Protein AF-A0AAW2CHL8-F1 (afdb_monomer_lite)

Structure (mmCIF, N/CA/C/O backbone):
data_AF-A0AAW2CHL8-F1
#
_entry.id   AF-A0AAW2CHL8-F1
#
loop_
_atom_site.group_PDB
_atom_site.id
_atom_site.type_symbol
_atom_site.label_atom_id
_atom_site.label_alt_id
_atom_site.label_comp_id
_atom_site.label_asym_id
_atom_site.label_entity_id
_atom_site.label_seq_id
_atom_site.pdbx_PDB_ins_code
_atom_site.Cartn_x
_atom_site.Cartn_y
_atom_site.Cartn_z
_atom_site.occupancy
_atom_site.B_iso_or_equiv
_atom_site.auth_seq_id
_atom_site.auth_comp_id
_atom_site.auth_asym_id
_atom_site.auth_atom_id
_atom_site.pdbx_PDB_model_num
ATOM 1 N N . MET A 1 1 ? -7.351 -4.457 1.267 1.00 65.56 1 MET A N 1
ATOM 2 C CA . MET A 1 1 ? -6.924 -5.567 2.148 1.00 65.56 1 MET A CA 1
ATOM 3 C C . MET A 1 1 ? -5.451 -5.811 1.868 1.00 65.56 1 MET A C 1
ATOM 5 O O . MET A 1 1 ? -5.095 -5.731 0.705 1.00 65.56 1 MET A O 1
ATOM 9 N N . VAL A 1 2 ? -4.603 -6.001 2.886 1.00 84.56 2 VAL A N 1
ATOM 10 C CA . VAL A 1 2 ? -3.141 -6.165 2.686 1.00 84.56 2 VAL A CA 1
ATOM 11 C C . VAL A 1 2 ? -2.795 -7.527 2.097 1.00 84.56 2 VAL A C 1
ATOM 13 O O . VAL A 1 2 ? -1.869 -7.622 1.305 1.00 84.56 2 VAL A O 1
ATOM 16 N N . GLY A 1 3 ? -3.553 -8.550 2.473 1.00 90.25 3 GLY A N 1
ATOM 17 C CA . GLY A 1 3 ? -3.333 -9.928 2.079 1.00 90.25 3 GLY A CA 1
ATOM 18 C C . GLY A 1 3 ? -4.193 -10.865 2.920 1.00 90.25 3 GLY A C 1
ATOM 19 O O . GLY A 1 3 ? -4.908 -10.404 3.820 1.00 90.25 3 GLY A O 1
ATOM 20 N N . ASP A 1 4 ? -4.090 -12.159 2.648 1.00 93.62 4 ASP A N 1
ATOM 21 C CA . ASP A 1 4 ? -4.787 -13.203 3.393 1.00 93.62 4 ASP A CA 1
ATOM 22 C C . ASP A 1 4 ? -3.965 -13.627 4.611 1.00 93.62 4 ASP A C 1
ATOM 24 O O . ASP A 1 4 ? -2.764 -13.869 4.528 1.00 93.62 4 ASP A O 1
ATOM 28 N N . VAL A 1 5 ? -4.592 -13.699 5.784 1.00 94.00 5 VAL A N 1
ATOM 29 C CA . VAL A 1 5 ? -3.884 -14.063 7.018 1.00 94.00 5 VAL A CA 1
ATOM 30 C C . VAL A 1 5 ? -3.623 -15.566 7.041 1.00 94.00 5 VAL A C 1
ATOM 32 O O . VAL A 1 5 ? -4.555 -16.365 7.028 1.00 94.00 5 VAL A O 1
ATOM 35 N N . LEU A 1 6 ? -2.349 -15.939 7.142 1.00 93.69 6 LEU A N 1
ATOM 36 C CA . LEU A 1 6 ? -1.903 -17.327 7.248 1.00 93.69 6 LEU A CA 1
ATOM 37 C C . LEU A 1 6 ? -1.664 -17.749 8.700 1.00 93.69 6 LEU A C 1
ATOM 39 O O . LEU A 1 6 ? -1.969 -18.875 9.077 1.00 93.69 6 LEU A O 1
ATOM 43 N N . GLU A 1 7 ? -1.088 -16.860 9.513 1.00 91.81 7 GLU A N 1
ATOM 44 C CA . GLU A 1 7 ? -0.695 -17.171 10.890 1.00 91.81 7 GLU A CA 1
ATOM 45 C C . GLU A 1 7 ? -0.776 -15.927 11.777 1.00 91.81 7 GLU A C 1
ATOM 47 O O . GLU A 1 7 ? -0.402 -14.825 11.365 1.00 91.81 7 GLU A O 1
ATOM 52 N N . LEU A 1 8 ? -1.238 -16.116 13.012 1.00 88.44 8 LEU A N 1
ATOM 53 C CA . LEU A 1 8 ? -1.312 -15.082 14.037 1.00 88.44 8 LEU A CA 1
ATOM 54 C C . LEU A 1 8 ? -0.503 -15.521 15.255 1.00 88.44 8 LEU A C 1
ATOM 56 O O . LEU A 1 8 ? -0.906 -16.427 15.981 1.00 88.44 8 LEU A O 1
ATOM 60 N N . ASP A 1 9 ? 0.614 -14.841 15.507 1.00 84.62 9 ASP A N 1
ATOM 61 C CA . ASP A 1 9 ? 1.366 -14.990 16.750 1.00 84.62 9 ASP A CA 1
ATOM 62 C C . ASP A 1 9 ? 0.846 -13.964 17.763 1.00 84.62 9 ASP A C 1
ATOM 64 O O . ASP A 1 9 ? 1.346 -12.839 17.884 1.00 84.62 9 ASP A O 1
ATOM 68 N N . LEU A 1 10 ? -0.198 -14.379 18.480 1.00 74.31 10 LEU A N 1
ATOM 69 C CA . LEU A 1 10 ? -0.751 -13.689 19.641 1.00 74.31 10 LEU A CA 1
ATOM 70 C C . LEU A 1 10 ? -0.113 -14.247 20.921 1.00 74.31 10 LEU A C 1
ATOM 72 O O . LEU A 1 10 ? -0.811 -14.724 21.811 1.00 74.31 10 LEU A O 1
ATOM 76 N N . SER A 1 11 ? 1.219 -14.248 21.022 1.00 63.81 11 SER A N 1
ATOM 77 C CA . SER A 1 11 ? 1.915 -14.635 22.258 1.00 63.81 11 SER A CA 1
ATOM 78 C C . SER A 1 11 ? 1.595 -13.656 23.403 1.00 63.81 11 SER A C 1
ATOM 80 O O . SER A 1 11 ? 2.338 -12.708 23.663 1.00 63.81 11 SER A O 1
ATOM 82 N N . GLY A 1 12 ? 0.470 -13.901 24.074 1.00 57.16 12 GLY A N 1
ATOM 83 C CA . GLY A 1 12 ? -0.039 -13.185 25.241 1.00 57.16 12 GLY A CA 1
ATOM 84 C C . GLY A 1 12 ? -0.883 -14.069 26.166 1.00 57.16 12 GLY A C 1
ATOM 85 O O . GLY A 1 12 ? -1.570 -13.543 27.037 1.00 57.16 12 GLY A O 1
ATOM 86 N N . GLU A 1 13 ? -0.838 -15.395 26.015 1.00 54.03 13 GLU A N 1
ATOM 87 C CA . GLU A 1 13 ? -1.505 -16.322 26.932 1.00 54.03 13 GLU A CA 1
ATOM 88 C C . GLU A 1 13 ? -0.504 -16.902 27.941 1.00 54.03 13 GLU A C 1
ATOM 90 O O . GLU A 1 13 ? 0.279 -17.797 27.636 1.00 54.03 13 GLU A O 1
ATOM 95 N N . GLY A 1 14 ? -0.546 -16.371 29.168 1.00 51.22 14 GLY A N 1
ATOM 96 C CA . GLY A 1 14 ? 0.052 -16.990 30.354 1.00 51.22 14 GLY A CA 1
ATOM 97 C C . GLY A 1 14 ? 1.433 -16.468 30.770 1.00 51.22 14 GLY A C 1
ATOM 98 O O . GLY A 1 14 ? 2.454 -16.817 30.193 1.00 51.22 14 GLY A O 1
ATOM 99 N N . GLY A 1 15 ? 1.466 -15.704 31.869 1.00 51.00 15 GLY A N 1
ATOM 100 C CA . GLY A 1 15 ? 2.657 -15.533 32.713 1.00 51.00 15 GLY A CA 1
ATOM 101 C C . GLY A 1 15 ? 3.739 -14.568 32.206 1.00 51.00 15 GLY A C 1
ATOM 102 O O . GLY A 1 15 ? 4.717 -14.961 31.584 1.00 51.00 15 GLY A O 1
ATOM 103 N N . SER A 1 16 ? 3.624 -13.299 32.603 1.00 55.62 16 SER A N 1
ATOM 104 C CA . SER A 1 16 ? 4.728 -12.339 32.805 1.00 55.62 16 SER A CA 1
ATOM 105 C C . SER A 1 16 ? 5.647 -11.934 31.632 1.00 55.62 16 SER A C 1
ATOM 107 O O . SER A 1 16 ? 6.559 -11.142 31.865 1.00 55.62 16 SER A O 1
ATOM 109 N N . ASN A 1 17 ? 5.412 -12.360 30.386 1.00 54.59 17 ASN A N 1
ATOM 110 C CA . ASN A 1 17 ? 6.157 -11.874 2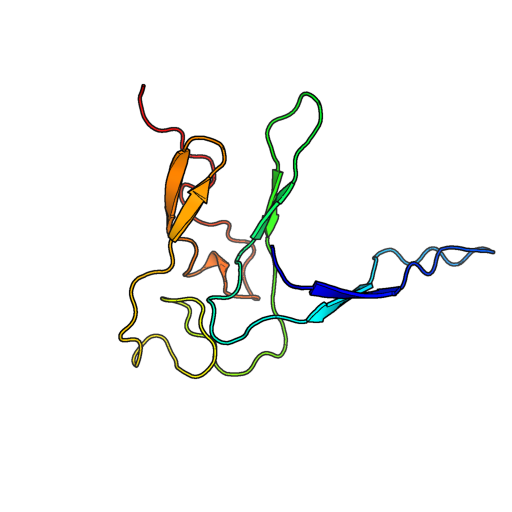9.211 1.00 54.59 17 ASN A CA 1
ATOM 111 C C . ASN A 1 17 ? 5.228 -11.241 28.163 1.00 54.59 17 ASN A C 1
ATOM 113 O O . ASN A 1 17 ? 4.919 -11.837 27.135 1.00 54.59 17 ASN A O 1
ATOM 117 N N . TRP A 1 18 ? 4.793 -10.003 28.414 1.00 60.09 18 TRP A N 1
ATOM 118 C CA . TRP A 1 18 ? 4.079 -9.191 27.424 1.00 60.09 18 TRP A CA 1
ATOM 119 C C . TRP A 1 18 ? 5.017 -8.850 26.256 1.00 60.09 18 TRP A C 1
ATOM 121 O O . TRP A 1 18 ? 5.892 -7.987 26.384 1.00 60.09 18 TRP A O 1
ATOM 131 N N . ARG A 1 19 ? 4.859 -9.497 25.096 1.00 59.22 19 ARG A N 1
ATOM 132 C CA . ARG A 1 19 ? 5.473 -8.983 23.862 1.00 59.22 19 ARG A CA 1
ATOM 133 C C . ARG A 1 19 ? 4.780 -7.669 23.498 1.00 59.22 19 ARG A C 1
ATOM 135 O O . ARG A 1 19 ? 3.560 -7.591 23.446 1.00 59.22 19 ARG A O 1
ATOM 142 N N . LYS A 1 20 ? 5.563 -6.615 23.246 1.00 73.31 20 LYS A N 1
ATOM 143 C CA . LYS A 1 20 ? 5.058 -5.259 22.943 1.00 73.31 20 LYS A CA 1
ATOM 144 C C . LYS A 1 20 ? 4.430 -5.120 21.545 1.00 73.31 20 LYS A C 1
ATOM 146 O O . LYS A 1 20 ? 4.040 -4.019 21.177 1.00 73.31 20 LYS A O 1
ATOM 151 N N . PHE A 1 21 ? 4.374 -6.193 20.758 1.00 77.00 21 PHE A N 1
ATOM 152 C CA . PHE A 1 21 ? 3.892 -6.184 19.380 1.00 77.00 21 PHE A CA 1
ATOM 153 C C . PHE A 1 21 ? 3.338 -7.558 18.981 1.00 77.00 21 PHE A C 1
ATOM 155 O O . PHE A 1 21 ? 3.802 -8.589 19.473 1.00 77.00 21 PHE A O 1
ATOM 162 N N . THR A 1 22 ? 2.387 -7.548 18.048 1.00 85.00 22 THR A N 1
ATOM 163 C CA . THR A 1 22 ? 1.810 -8.736 17.404 1.00 85.00 22 THR A CA 1
ATOM 164 C C . THR A 1 22 ? 2.532 -9.013 16.091 1.00 85.00 22 THR A C 1
ATOM 166 O O . THR A 1 22 ? 2.920 -8.077 15.391 1.00 85.00 22 THR A O 1
ATOM 169 N N . ARG A 1 23 ? 2.694 -10.291 15.732 1.00 87.12 23 ARG A N 1
ATOM 170 C CA . ARG A 1 23 ? 3.178 -10.687 14.405 1.00 87.12 23 ARG A CA 1
ATOM 171 C C . ARG A 1 23 ? 2.089 -11.438 13.662 1.00 87.12 23 ARG A C 1
ATOM 173 O O . ARG A 1 23 ? 1.442 -12.322 14.215 1.00 87.12 23 ARG A O 1
ATOM 180 N N . ILE A 1 24 ? 1.912 -11.065 12.405 1.00 91.00 24 ILE A N 1
ATOM 181 C CA . ILE A 1 24 ? 0.931 -11.658 11.508 1.00 91.00 24 ILE A CA 1
ATOM 182 C C . ILE A 1 24 ? 1.684 -12.084 10.258 1.00 91.00 24 ILE A C 1
ATOM 184 O O . ILE A 1 24 ? 2.419 -11.283 9.679 1.00 91.00 24 ILE A O 1
ATOM 188 N N . LYS A 1 25 ? 1.514 -13.339 9.856 1.00 92.81 25 LYS A N 1
ATOM 189 C CA . LYS A 1 25 ? 1.971 -13.826 8.560 1.00 92.81 25 LYS A CA 1
ATOM 190 C C . LYS A 1 25 ? 0.825 -13.662 7.574 1.00 92.81 25 LYS A C 1
ATOM 192 O O . LYS A 1 25 ? -0.263 -14.181 7.820 1.00 92.81 25 LYS A O 1
ATOM 197 N N . VAL A 1 26 ? 1.074 -12.944 6.488 1.00 93.38 26 VAL A N 1
ATOM 198 C CA . VAL A 1 26 ? 0.091 -12.679 5.434 1.00 93.38 26 VAL A CA 1
ATOM 199 C C . VAL A 1 26 ? 0.606 -13.184 4.093 1.00 93.38 26 VAL A C 1
ATOM 201 O O . VAL A 1 26 ? 1.806 -13.101 3.830 1.00 93.38 26 VAL A O 1
ATOM 204 N N . ASP A 1 27 ? -0.298 -13.710 3.277 1.00 94.50 27 ASP A N 1
ATOM 205 C CA . ASP A 1 27 ? -0.085 -13.970 1.860 1.00 94.50 27 ASP A CA 1
ATOM 206 C C . ASP A 1 27 ? -0.473 -12.725 1.064 1.00 94.50 27 ASP A C 1
ATOM 208 O O . ASP A 1 27 ? -1.560 -12.182 1.264 1.00 94.50 27 ASP A O 1
ATOM 212 N N . ILE A 1 28 ? 0.426 -12.231 0.217 1.00 92.00 28 ILE A N 1
ATOM 213 C CA . ILE A 1 28 ? 0.253 -10.968 -0.509 1.00 92.00 28 ILE A CA 1
ATOM 214 C C . ILE A 1 28 ? 0.457 -11.238 -1.994 1.00 92.00 28 ILE A C 1
ATOM 216 O O . ILE A 1 28 ? 1.476 -11.804 -2.389 1.00 92.00 28 ILE A O 1
ATOM 220 N N . ASP A 1 29 ? -0.481 -10.762 -2.809 1.00 91.81 29 ASP A N 1
ATOM 221 C CA . ASP A 1 29 ? -0.332 -10.740 -4.259 1.00 91.81 29 ASP A CA 1
ATOM 222 C C . ASP A 1 29 ? 0.698 -9.676 -4.671 1.00 91.81 29 ASP A C 1
ATOM 224 O O . ASP A 1 29 ? 0.480 -8.474 -4.513 1.00 91.81 29 ASP A O 1
ATOM 228 N N . ILE A 1 30 ? 1.840 -10.134 -5.184 1.00 90.31 30 ILE A N 1
ATOM 229 C CA . ILE A 1 30 ? 2.953 -9.277 -5.612 1.00 90.31 30 ILE A CA 1
ATOM 230 C C . ILE A 1 30 ? 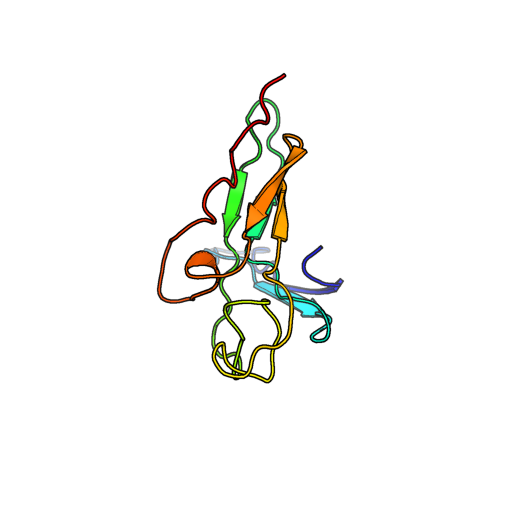2.743 -8.658 -6.999 1.00 90.31 30 ILE A C 1
ATOM 232 O O . ILE A 1 30 ? 3.513 -7.780 -7.389 1.00 90.31 30 ILE A O 1
ATOM 236 N N . GLU A 1 31 ? 1.730 -9.108 -7.744 1.00 91.31 31 GLU A N 1
ATOM 237 C CA . GLU A 1 31 ? 1.336 -8.509 -9.022 1.00 91.31 31 GLU A CA 1
ATOM 238 C C . GLU A 1 31 ? 0.517 -7.224 -8.814 1.00 91.31 31 GLU A C 1
ATOM 240 O O . GLU A 1 31 ? 0.271 -6.482 -9.766 1.00 91.31 31 GLU A O 1
ATOM 245 N N . GLN A 1 32 ? 0.126 -6.930 -7.568 1.00 92.19 32 GLN A N 1
ATOM 246 C CA . GLN A 1 32 ? -0.547 -5.697 -7.172 1.00 92.19 32 GLN A CA 1
ATOM 247 C C . GLN A 1 32 ? 0.402 -4.743 -6.431 1.00 92.19 32 GLN A C 1
ATOM 249 O O . GLN A 1 32 ? 1.302 -5.183 -5.709 1.00 92.19 32 GLN A O 1
ATOM 254 N N . PRO A 1 33 ? 0.205 -3.416 -6.559 1.00 93.12 33 PRO A N 1
ATOM 255 C CA . PRO A 1 33 ? 0.956 -2.441 -5.782 1.00 93.12 33 PRO A CA 1
ATOM 256 C C . PRO A 1 33 ? 0.839 -2.679 -4.275 1.00 93.12 33 PRO A C 1
ATOM 258 O O . PRO A 1 33 ? -0.263 -2.811 -3.732 1.00 93.12 33 PRO A O 1
ATOM 261 N N . LEU A 1 34 ? 1.970 -2.645 -3.573 1.00 92.44 34 LEU A N 1
ATOM 262 C CA . LEU A 1 34 ? 1.976 -2.737 -2.118 1.00 92.44 34 LEU A CA 1
ATOM 263 C C . LEU A 1 34 ? 1.237 -1.551 -1.491 1.00 92.44 34 LEU A C 1
ATOM 265 O O . LEU A 1 34 ? 1.428 -0.395 -1.874 1.00 92.44 34 LEU A O 1
ATOM 269 N N . LEU A 1 35 ? 0.397 -1.831 -0.492 1.00 92.12 35 LEU A N 1
ATOM 270 C CA . LEU A 1 35 ? -0.372 -0.801 0.198 1.00 92.12 35 LEU A CA 1
ATOM 271 C C . LEU A 1 35 ? 0.542 0.062 1.080 1.00 92.12 35 LEU A C 1
ATOM 273 O O . LEU A 1 35 ? 1.126 -0.455 2.025 1.00 92.12 35 LEU A O 1
ATOM 277 N N . PRO A 1 36 ? 0.601 1.390 0.889 1.00 92.25 36 PRO A N 1
ATOM 278 C CA . PRO A 1 36 ? 1.398 2.270 1.753 1.00 92.25 36 PRO A CA 1
ATOM 279 C C . PRO A 1 36 ? 0.819 2.420 3.166 1.00 92.25 36 PRO A C 1
ATOM 281 O O . PRO A 1 36 ? 1.472 2.940 4.070 1.00 92.25 36 PRO A O 1
ATOM 284 N N . GLY A 1 37 ? -0.434 2.019 3.359 1.00 93.12 37 GLY A N 1
ATOM 285 C CA . GLY A 1 37 ? -1.140 2.133 4.620 1.00 93.12 37 GLY A CA 1
ATOM 286 C C . GLY A 1 37 ? -2.610 1.774 4.489 1.00 93.12 37 GLY A C 1
ATOM 287 O O . GLY A 1 37 ? -3.107 1.475 3.400 1.00 9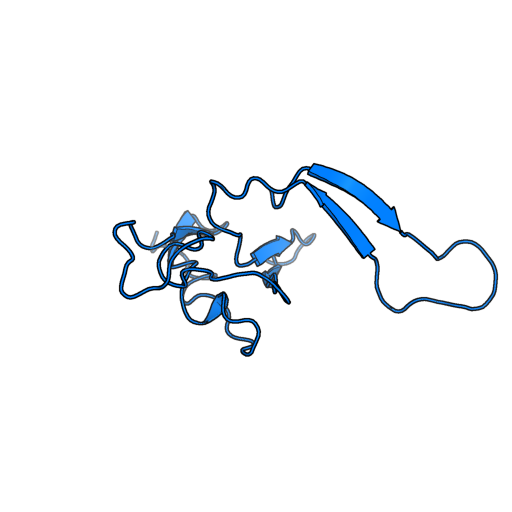3.12 37 GLY A O 1
ATOM 288 N N . ILE A 1 38 ? -3.296 1.789 5.624 1.00 93.19 38 ILE A N 1
ATOM 289 C CA . ILE A 1 38 ? -4.726 1.510 5.733 1.00 93.19 38 ILE A CA 1
ATOM 290 C C . ILE A 1 38 ? -5.396 2.537 6.639 1.00 93.19 38 ILE A C 1
ATOM 292 O O . ILE A 1 38 ? -4.782 3.057 7.567 1.00 93.19 38 ILE A O 1
ATOM 296 N N . PHE A 1 39 ? -6.681 2.786 6.407 1.00 94.62 39 PHE A N 1
ATOM 297 C CA . PHE A 1 39 ? -7.515 3.493 7.370 1.00 94.62 39 PHE A CA 1
ATOM 298 C C . PHE A 1 39 ? -8.035 2.508 8.413 1.00 94.62 39 PHE A C 1
ATOM 300 O O . PHE A 1 39 ? -8.665 1.509 8.072 1.00 94.62 39 PHE A O 1
ATOM 307 N N . LEU A 1 40 ? -7.747 2.790 9.680 1.00 94.00 40 LEU A N 1
ATOM 308 C CA . LEU A 1 40 ? -8.267 2.075 10.832 1.00 94.00 40 LEU A CA 1
ATOM 309 C C . LEU A 1 40 ? -9.528 2.795 11.330 1.00 94.00 40 LEU A C 1
ATOM 311 O O . LEU A 1 40 ? -9.405 3.911 11.855 1.00 94.00 40 LEU A O 1
ATOM 315 N N . PRO A 1 41 ? -10.716 2.174 11.216 1.00 93.44 41 PRO A N 1
ATOM 316 C CA . PRO A 1 41 ? -11.947 2.758 11.719 1.00 93.44 41 PRO A CA 1
ATOM 317 C C . PRO A 1 41 ? -11.904 2.927 13.231 1.00 93.44 41 PRO A C 1
ATOM 319 O O . PRO A 1 41 ? -11.512 2.011 13.962 1.00 93.44 41 PRO A O 1
ATOM 322 N N . ARG A 1 42 ? -12.332 4.093 13.718 1.00 94.25 42 ARG A N 1
ATOM 323 C CA . ARG A 1 42 ? -12.357 4.391 15.155 1.00 94.25 42 ARG A CA 1
ATOM 324 C C . ARG A 1 42 ? -13.751 4.834 15.591 1.00 94.25 42 ARG A C 1
ATOM 326 O O . ARG A 1 42 ? -14.261 5.830 15.089 1.00 94.25 42 ARG A O 1
ATOM 333 N N . PRO A 1 43 ? -14.384 4.151 16.561 1.00 94.50 43 PRO A N 1
ATOM 334 C CA . PRO A 1 43 ? -15.694 4.563 17.046 1.00 94.50 43 PRO A CA 1
ATOM 335 C C . PRO A 1 43 ? -15.678 6.014 17.543 1.00 94.50 43 PRO A C 1
ATOM 337 O O . PRO A 1 43 ? -14.911 6.352 18.443 1.00 94.50 43 PRO A O 1
ATOM 340 N N . LYS A 1 44 ? -16.564 6.851 16.988 1.00 93.69 44 LYS A N 1
ATOM 341 C CA . LYS A 1 44 ? -16.742 8.274 17.348 1.00 93.69 44 LYS A CA 1
ATOM 342 C C . LYS A 1 44 ? -15.533 9.184 17.069 1.00 93.69 44 LYS A C 1
ATOM 344 O O . LYS A 1 44 ? -15.522 10.314 17.550 1.00 93.69 44 LYS A O 1
ATOM 349 N N . LEU A 1 45 ? -14.536 8.719 16.322 1.00 93.12 45 LEU A N 1
ATOM 350 C CA . LEU A 1 45 ? -13.369 9.499 15.913 1.00 93.12 45 LEU A CA 1
ATOM 351 C C . LEU A 1 45 ? -13.184 9.363 14.401 1.00 93.12 45 LEU A C 1
ATOM 353 O O . LEU A 1 45 ? -13.681 8.414 13.804 1.00 93.12 45 LEU A O 1
ATOM 357 N N . ASP A 1 46 ? -12.437 10.283 13.795 1.00 90.06 46 ASP A N 1
ATOM 358 C CA . ASP A 1 46 ? -12.025 10.120 12.400 1.00 90.06 46 ASP A CA 1
ATOM 359 C C . ASP A 1 46 ? -11.153 8.865 12.246 1.00 90.06 46 ASP A C 1
ATOM 361 O O . ASP A 1 46 ? -10.368 8.525 13.145 1.00 90.06 46 ASP A O 1
ATOM 365 N N . ASP A 1 47 ? -11.262 8.194 11.101 1.00 94.19 47 ASP A N 1
ATOM 366 C CA . ASP A 1 47 ? -10.420 7.049 10.767 1.00 94.19 47 ASP A CA 1
ATOM 367 C C . ASP A 1 47 ? -8.939 7.439 10.822 1.00 94.19 47 ASP A C 1
ATOM 369 O O . ASP A 1 47 ? -8.531 8.513 10.376 1.00 94.19 47 ASP A O 1
ATOM 373 N N . LEU A 1 48 ? -8.121 6.561 11.398 1.00 94.75 48 LEU A N 1
ATOM 374 C CA . LEU A 1 48 ? -6.687 6.786 11.536 1.00 94.75 48 LEU A CA 1
ATOM 375 C C . LEU A 1 48 ? -5.949 6.144 10.366 1.00 94.75 48 LEU A C 1
ATOM 377 O O . LEU A 1 48 ? -6.046 4.935 10.181 1.00 94.75 48 LEU A O 1
ATOM 381 N N . TRP A 1 49 ? -5.152 6.911 9.628 1.00 95.06 49 TRP A N 1
ATOM 382 C CA . TRP A 1 49 ? -4.181 6.330 8.705 1.00 95.06 49 TRP A CA 1
ATOM 383 C C . TRP A 1 49 ? -3.070 5.617 9.480 1.00 95.06 49 TRP A C 1
ATOM 385 O O . TRP A 1 49 ? -2.365 6.228 10.285 1.00 95.06 49 TRP A O 1
ATOM 395 N N . VAL A 1 50 ? -2.906 4.327 9.213 1.00 93.25 50 VAL A N 1
ATOM 396 C CA . VAL A 1 50 ? -1.824 3.488 9.724 1.00 93.25 50 VAL A CA 1
ATOM 397 C C . VAL A 1 50 ? -0.899 3.172 8.558 1.00 93.25 50 VAL A C 1
ATOM 399 O O . VAL A 1 50 ? -1.276 2.433 7.648 1.00 93.25 50 VAL A O 1
ATOM 402 N N . SER A 1 51 ? 0.306 3.740 8.579 1.00 93.19 51 SER A N 1
ATOM 403 C CA . SER A 1 51 ? 1.329 3.469 7.567 1.00 93.19 51 SER A CA 1
ATOM 404 C C . SER A 1 51 ? 1.819 2.025 7.663 1.00 93.19 51 SER A C 1
ATOM 406 O O . SER A 1 51 ? 2.096 1.526 8.754 1.00 93.19 51 SER A O 1
ATOM 408 N N . LEU A 1 52 ? 1.966 1.374 6.512 1.00 91.69 52 LEU A N 1
ATOM 409 C CA . LEU A 1 52 ? 2.581 0.057 6.396 1.00 91.69 52 LEU A CA 1
ATOM 410 C C . LEU A 1 52 ? 3.998 0.235 5.861 1.00 91.69 52 LEU A C 1
ATOM 412 O O . LEU A 1 52 ? 4.208 0.877 4.834 1.00 91.69 52 LEU A O 1
ATOM 416 N N . LYS A 1 53 ? 4.975 -0.312 6.584 1.00 90.38 53 LYS A N 1
ATOM 417 C CA . LYS A 1 53 ? 6.384 -0.273 6.197 1.00 90.38 53 LYS A CA 1
ATOM 418 C C . LYS A 1 53 ? 6.844 -1.667 5.827 1.00 90.38 53 LYS A C 1
ATOM 420 O O . LYS A 1 53 ? 6.626 -2.619 6.575 1.00 90.38 53 LYS A O 1
ATOM 425 N N . TYR A 1 54 ? 7.481 -1.760 4.669 1.00 89.50 54 TYR A N 1
ATOM 426 C CA . TYR A 1 54 ? 8.007 -3.006 4.151 1.00 89.50 54 TYR A CA 1
ATOM 427 C C . TYR A 1 54 ? 9.526 -2.978 4.227 1.00 89.50 54 TYR A C 1
ATOM 429 O O . TYR A 1 54 ? 10.180 -2.130 3.626 1.00 89.50 54 TYR A O 1
ATOM 437 N N . GLU A 1 55 ? 10.086 -3.919 4.973 1.00 89.62 55 GLU A N 1
ATOM 438 C CA . GLU A 1 55 ? 11.526 -4.074 5.126 1.00 89.62 55 GLU A CA 1
ATOM 439 C C . GLU A 1 55 ? 12.000 -5.320 4.381 1.00 89.62 55 GLU A C 1
ATOM 441 O O . GLU A 1 55 ? 11.255 -6.289 4.231 1.00 89.62 55 GLU A O 1
ATOM 446 N N . LYS A 1 56 ? 13.273 -5.324 3.966 1.00 88.62 56 LYS A N 1
ATOM 447 C CA . LYS A 1 56 ? 13.934 -6.482 3.332 1.00 88.62 56 LYS A CA 1
ATOM 448 C C . LYS A 1 56 ? 13.233 -6.989 2.062 1.00 88.62 56 LYS A C 1
ATOM 450 O O . LYS A 1 56 ? 13.356 -8.163 1.720 1.00 88.62 56 LYS A O 1
ATOM 455 N N . LEU A 1 57 ? 12.522 -6.108 1.360 1.00 86.12 57 LEU A N 1
ATOM 456 C CA . LEU A 1 57 ? 12.024 -6.385 0.018 1.00 86.12 57 LEU A CA 1
ATOM 457 C C . LEU A 1 57 ? 13.158 -6.315 -1.010 1.00 86.12 57 LEU A C 1
ATOM 459 O O . LEU A 1 57 ? 14.187 -5.673 -0.793 1.00 86.12 57 LEU A O 1
ATOM 463 N N . SER A 1 58 ? 12.943 -6.964 -2.153 1.00 85.94 58 SER A N 1
ATOM 464 C CA . SER A 1 58 ? 13.710 -6.703 -3.373 1.00 85.94 58 SER A CA 1
ATOM 465 C C . SER A 1 58 ? 13.397 -5.299 -3.924 1.00 85.94 58 SER A C 1
ATOM 467 O O . SER A 1 58 ? 12.833 -4.453 -3.233 1.00 85.94 58 SER A O 1
ATOM 469 N N . ILE A 1 59 ? 13.772 -5.030 -5.175 1.00 90.81 59 ILE A N 1
ATOM 470 C CA . ILE A 1 59 ? 13.530 -3.737 -5.823 1.00 90.81 59 ILE A CA 1
ATOM 471 C C . ILE A 1 59 ? 12.018 -3.452 -5.849 1.00 90.81 59 ILE A C 1
ATOM 473 O O . ILE A 1 59 ? 11.266 -4.195 -6.476 1.00 90.81 59 ILE A O 1
ATOM 477 N N . ILE A 1 60 ? 11.594 -2.387 -5.166 1.00 91.94 60 ILE A N 1
ATOM 478 C CA . ILE A 1 60 ? 10.235 -1.838 -5.207 1.00 91.94 60 ILE A CA 1
ATOM 479 C C . ILE A 1 60 ? 10.249 -0.528 -5.996 1.00 91.94 60 ILE A C 1
ATOM 481 O O . ILE A 1 60 ? 11.119 0.324 -5.797 1.00 91.94 60 ILE A O 1
ATOM 485 N N . CYS A 1 61 ? 9.263 -0.347 -6.867 1.00 93.56 61 CYS A N 1
ATOM 486 C CA . CYS A 1 61 ? 9.065 0.899 -7.583 1.00 93.56 61 CYS A CA 1
ATOM 487 C C . CYS A 1 61 ? 8.287 1.887 -6.709 1.00 93.56 61 CYS A C 1
ATOM 489 O O . CYS A 1 61 ? 7.109 1.681 -6.419 1.00 93.56 61 CYS A O 1
ATOM 491 N N . TYR A 1 62 ? 8.904 3.006 -6.329 1.00 92.12 62 TYR A N 1
ATOM 492 C CA . TYR A 1 62 ? 8.226 4.034 -5.532 1.00 92.12 62 TYR A CA 1
ATOM 493 C C . TYR A 1 62 ? 7.281 4.929 -6.349 1.00 92.12 62 TYR A C 1
ATOM 495 O O . TYR A 1 62 ? 6.641 5.794 -5.766 1.00 92.12 62 TYR A O 1
ATOM 503 N N . THR A 1 63 ? 7.129 4.711 -7.659 1.00 93.31 63 THR A N 1
ATOM 504 C CA . THR A 1 63 ? 6.123 5.396 -8.493 1.00 93.31 63 THR A CA 1
ATOM 505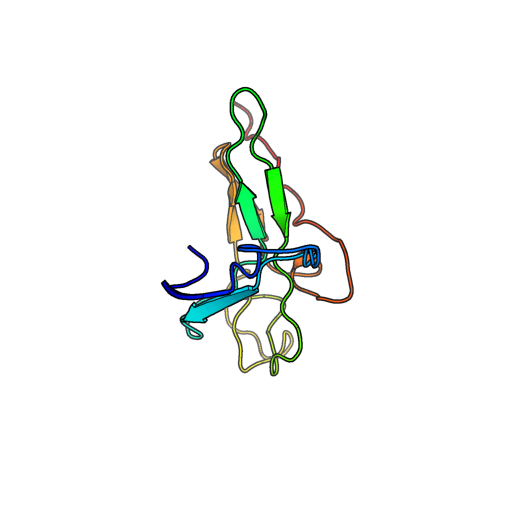 C C . THR A 1 63 ? 4.809 4.613 -8.558 1.00 93.31 63 THR A C 1
ATOM 507 O O . THR A 1 63 ? 3.738 5.182 -8.349 1.00 93.31 63 THR A O 1
ATOM 510 N N . CYS A 1 64 ? 4.876 3.302 -8.804 1.00 94.31 64 CYS A N 1
ATOM 511 C CA . CYS A 1 64 ? 3.688 2.459 -8.979 1.00 94.31 64 CYS A CA 1
ATOM 512 C C . CYS A 1 64 ? 3.455 1.439 -7.853 1.00 94.31 64 CYS A C 1
ATOM 514 O O . CYS A 1 64 ? 2.435 0.764 -7.859 1.00 94.31 64 CYS A O 1
ATOM 516 N N . GLY A 1 65 ? 4.368 1.307 -6.886 1.00 92.69 65 GLY A N 1
ATOM 517 C CA . GLY A 1 65 ? 4.235 0.409 -5.731 1.00 92.69 65 GLY A CA 1
ATOM 518 C C . GLY A 1 65 ? 4.482 -1.080 -6.010 1.00 92.69 65 GLY A C 1
ATOM 519 O O . GLY A 1 65 ? 4.374 -1.880 -5.082 1.00 92.69 65 GLY A O 1
ATOM 520 N N . LEU A 1 66 ? 4.811 -1.462 -7.248 1.00 94.44 66 LEU A N 1
ATOM 521 C CA . LEU A 1 66 ? 5.079 -2.850 -7.642 1.00 94.44 66 LEU A CA 1
ATOM 522 C C . LEU A 1 66 ? 6.514 -3.288 -7.333 1.00 94.44 66 LEU A C 1
ATOM 524 O O . LEU A 1 66 ? 7.449 -2.485 -7.344 1.00 94.44 66 LEU A O 1
ATOM 528 N N . ILE A 1 67 ? 6.690 -4.591 -7.119 1.00 93.06 67 ILE A N 1
ATOM 529 C CA . ILE A 1 67 ? 8.003 -5.228 -6.971 1.00 93.06 67 ILE A CA 1
ATOM 530 C C . ILE A 1 67 ? 8.554 -5.598 -8.359 1.00 93.06 67 ILE A C 1
ATOM 532 O O . ILE A 1 67 ? 7.811 -6.016 -9.242 1.00 93.06 67 ILE A O 1
ATOM 536 N N . GLY A 1 68 ? 9.870 -5.479 -8.546 1.00 93.12 68 GLY A N 1
ATOM 537 C CA . GLY A 1 68 ? 10.596 -6.036 -9.695 1.00 93.12 68 GLY A CA 1
ATOM 538 C C . GLY A 1 68 ? 11.247 -5.017 -10.631 1.00 93.12 68 GLY A C 1
ATOM 539 O O . GLY A 1 68 ? 11.987 -5.422 -11.521 1.00 93.12 68 GLY A O 1
ATOM 540 N N . HIS A 1 69 ? 11.023 -3.718 -10.429 1.00 94.56 69 HIS A N 1
ATOM 541 C CA . HIS A 1 69 ? 11.656 -2.648 -11.209 1.00 94.56 69 HIS A CA 1
ATOM 542 C C . HIS A 1 69 ? 11.821 -1.378 -10.370 1.00 94.56 69 HIS A C 1
ATOM 544 O O . HIS A 1 6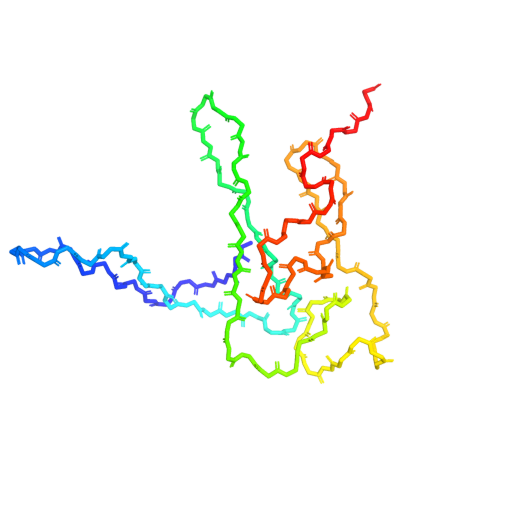9 ? 11.170 -1.228 -9.333 1.00 94.56 69 HIS A O 1
ATOM 550 N N . ASP A 1 70 ? 12.703 -0.476 -10.798 1.00 92.81 70 ASP A N 1
ATOM 551 C CA . ASP A 1 70 ? 12.908 0.813 -10.139 1.00 92.81 70 ASP A CA 1
ATOM 552 C C . ASP A 1 70 ? 12.034 1.926 -10.753 1.00 92.81 70 ASP A C 1
ATOM 554 O O . ASP A 1 70 ? 11.282 1.713 -11.700 1.00 92.81 70 ASP A O 1
ATOM 558 N N . GLU A 1 71 ? 12.094 3.135 -10.192 1.00 91.06 71 GLU A N 1
ATOM 559 C CA . GLU A 1 71 ? 11.308 4.276 -10.685 1.00 91.06 71 GLU A CA 1
ATOM 560 C C . GLU A 1 71 ? 11.717 4.744 -12.091 1.00 91.06 71 GLU A C 1
ATOM 562 O O . GLU A 1 71 ? 10.895 5.312 -12.804 1.00 91.06 71 GLU A O 1
ATOM 567 N N . LYS A 1 72 ? 12.974 4.531 -12.496 1.00 92.81 72 LYS A N 1
ATOM 568 C CA . LYS A 1 72 ? 13.501 4.980 -13.794 1.00 92.81 72 LYS A CA 1
ATOM 569 C C . LYS A 1 72 ? 13.019 4.087 -14.929 1.00 92.81 72 LYS A C 1
ATOM 571 O O . LYS A 1 72 ? 12.799 4.582 -16.029 1.00 92.81 72 LYS A O 1
ATOM 576 N N . ASP A 1 73 ? 12.830 2.806 -14.634 1.00 94.88 73 ASP A N 1
ATOM 577 C CA . ASP A 1 73 ? 12.307 1.804 -15.561 1.00 94.88 73 ASP A CA 1
ATOM 578 C C . ASP A 1 73 ? 10.773 1.650 -15.460 1.00 94.88 73 ASP A C 1
ATOM 580 O O . ASP A 1 73 ? 10.183 0.737 -16.045 1.00 94.88 73 ASP A O 1
ATOM 584 N N . CYS A 1 74 ? 10.101 2.527 -14.703 1.00 95.50 74 CYS A 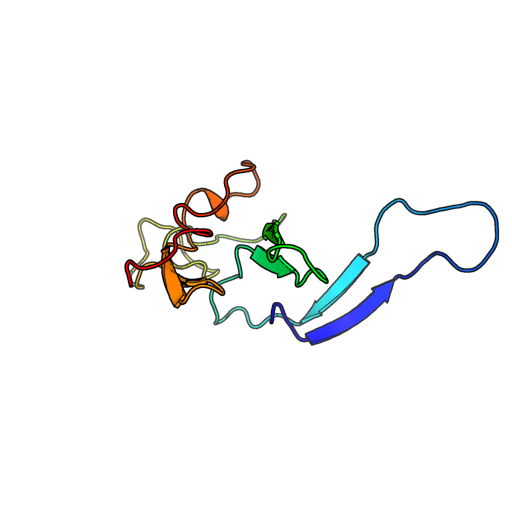N 1
ATOM 585 C CA . CYS A 1 74 ? 8.662 2.457 -14.478 1.00 95.50 74 CYS A CA 1
ATOM 586 C C . CYS A 1 74 ? 7.861 2.958 -15.684 1.00 95.50 74 CYS A C 1
ATOM 588 O O . CYS A 1 74 ? 7.905 4.134 -16.034 1.00 95.50 74 CYS A O 1
ATOM 590 N N . ASN A 1 75 ? 7.032 2.071 -16.241 1.00 95.00 75 ASN A N 1
ATOM 591 C CA . ASN A 1 75 ? 6.064 2.388 -17.301 1.00 95.00 75 ASN A CA 1
ATOM 592 C C . ASN A 1 75 ? 4.601 2.311 -16.829 1.00 95.00 75 ASN A C 1
ATOM 594 O O . ASN A 1 75 ? 3.682 2.357 -17.644 1.00 95.00 75 ASN A O 1
ATOM 598 N N . ASN A 1 76 ? 4.381 2.159 -15.522 1.00 93.75 76 ASN A N 1
ATOM 599 C CA . ASN A 1 76 ? 3.053 2.098 -14.919 1.00 93.75 76 ASN A CA 1
ATOM 600 C C . ASN A 1 76 ? 2.591 3.484 -14.459 1.00 93.75 76 ASN A C 1
ATOM 602 O O . ASN A 1 76 ? 3.399 4.386 -14.230 1.00 93.75 76 ASN A O 1
ATOM 606 N N . GLU A 1 77 ? 1.281 3.643 -14.283 1.00 93.00 77 GLU A N 1
ATOM 607 C CA . GLU A 1 77 ? 0.715 4.856 -13.700 1.00 93.00 77 GLU A CA 1
ATOM 608 C C . GLU A 1 77 ? 1.109 5.019 -12.222 1.00 93.00 77 GLU A C 1
ATOM 610 O O . GLU A 1 77 ? 1.422 4.051 -11.521 1.00 93.00 77 GLU A O 1
ATOM 615 N N . ILE A 1 78 ? 1.058 6.264 -11.736 1.00 92.62 78 ILE A N 1
ATOM 616 C CA . ILE A 1 78 ? 1.250 6.562 -10.314 1.00 92.62 78 ILE A CA 1
ATOM 617 C C . ILE A 1 78 ? 0.164 5.845 -9.519 1.00 92.62 78 ILE A C 1
ATOM 619 O O . ILE A 1 78 ? -1.029 6.009 -9.791 1.00 92.62 78 ILE A O 1
ATOM 623 N N . TYR A 1 79 ? 0.574 5.095 -8.500 1.00 93.19 79 TYR A N 1
ATOM 624 C CA . TYR A 1 79 ? -0.377 4.396 -7.652 1.00 93.19 79 TYR A CA 1
ATOM 625 C C . TYR A 1 79 ? -1.192 5.392 -6.825 1.00 93.19 79 TYR A C 1
ATOM 627 O O . TYR A 1 79 ? -0.638 6.193 -6.067 1.00 93.19 79 TYR A O 1
ATOM 635 N N . LYS A 1 80 ? -2.518 5.337 -6.967 1.00 94.25 80 LYS A N 1
ATOM 636 C CA . LYS A 1 80 ? -3.476 6.216 -6.292 1.00 94.25 80 LYS A CA 1
ATOM 637 C C . LYS A 1 80 ? -4.452 5.407 -5.454 1.00 94.25 80 LYS A C 1
ATOM 639 O O . LYS A 1 80 ? -4.843 4.305 -5.827 1.00 94.25 80 LYS A O 1
ATOM 644 N N . LEU A 1 81 ? -4.883 5.996 -4.346 1.00 93.94 81 LEU A N 1
ATOM 645 C CA . LEU A 1 81 ? -5.914 5.450 -3.471 1.00 93.94 81 LEU A CA 1
ATOM 646 C C . LEU A 1 81 ? -7.001 6.495 -3.235 1.00 93.94 81 LEU A C 1
ATOM 648 O O . LEU A 1 81 ? -6.758 7.697 -3.331 1.00 93.94 81 LEU A O 1
ATOM 652 N N . GLN A 1 82 ? -8.203 6.026 -2.913 1.00 94.38 82 GLN A N 1
ATOM 653 C CA . GLN A 1 82 ? -9.289 6.878 -2.448 1.00 94.38 82 GLN A CA 1
ATOM 654 C C . GLN A 1 82 ? -9.362 6.813 -0.921 1.00 94.38 82 GLN A C 1
ATOM 656 O O . GLN A 1 82 ? -9.321 5.729 -0.337 1.00 94.38 82 GLN A O 1
ATOM 661 N N . ASN A 1 83 ? -9.456 7.967 -0.267 1.00 94.25 83 ASN A N 1
ATOM 662 C CA . ASN A 1 83 ? -9.643 8.033 1.178 1.00 94.25 83 ASN A CA 1
ATOM 663 C C . ASN A 1 83 ? -11.133 7.897 1.571 1.00 94.25 83 ASN A C 1
ATOM 665 O O . ASN A 1 83 ? -12.011 8.006 0.712 1.00 94.25 83 ASN A O 1
ATOM 669 N N . PRO A 1 84 ? -11.454 7.717 2.868 1.00 93.38 84 PRO A N 1
ATOM 670 C CA . PRO A 1 84 ? -12.834 7.602 3.348 1.00 93.38 84 PRO A CA 1
ATOM 671 C C . PRO A 1 84 ? -13.727 8.816 3.057 1.00 93.38 84 PRO A C 1
ATOM 673 O O . PRO A 1 84 ? -14.948 8.715 3.135 1.00 93.38 84 PRO A O 1
ATOM 676 N N . PHE A 1 85 ? -13.141 9.969 2.723 1.00 92.31 85 PHE A N 1
ATOM 677 C CA . PHE A 1 85 ? -13.870 11.190 2.372 1.00 92.31 85 PHE A CA 1
ATOM 678 C C . PHE A 1 85 ? -14.159 11.304 0.869 1.00 92.31 85 PHE A C 1
ATOM 680 O O . PHE A 1 85 ? -14.778 12.273 0.439 1.00 92.31 85 PHE A O 1
ATOM 687 N N . GLY A 1 86 ? -13.709 10.335 0.069 1.00 93.06 86 GLY A N 1
ATOM 688 C CA . GLY A 1 86 ? -13.905 10.299 -1.374 1.00 93.06 86 GLY A CA 1
ATOM 689 C C . GLY A 1 86 ? -12.822 11.012 -2.189 1.00 93.06 86 GLY A C 1
ATOM 690 O O . GLY A 1 86 ? -12.901 10.979 -3.417 1.00 93.06 86 GLY A O 1
ATOM 691 N N . ALA A 1 87 ? -11.804 11.611 -1.560 1.00 95.12 87 ALA A N 1
ATOM 692 C CA . ALA A 1 87 ? -10.689 12.223 -2.280 1.00 95.12 87 ALA A CA 1
ATOM 693 C C . ALA A 1 87 ? -9.700 11.159 -2.772 1.00 95.12 87 ALA A C 1
ATOM 695 O O . ALA A 1 87 ? -9.378 10.212 -2.052 1.00 95.12 87 ALA A O 1
ATOM 696 N N . ILE A 1 88 ? -9.191 11.346 -3.990 1.00 95.00 88 ILE A N 1
ATOM 697 C CA . ILE A 1 88 ? -8.118 10.529 -4.562 1.00 95.00 88 ILE A CA 1
ATOM 698 C C . ILE A 1 88 ? -6.779 11.186 -4.227 1.00 95.00 88 ILE A C 1
ATOM 700 O O . ILE A 1 88 ? -6.622 12.394 -4.408 1.00 95.00 88 ILE A O 1
ATOM 704 N N . PHE A 1 89 ? -5.815 10.395 -3.767 1.00 94.19 89 PHE A N 1
ATOM 705 C CA . PHE A 1 89 ? -4.464 10.846 -3.448 1.00 94.19 89 PHE A CA 1
ATOM 706 C C . PHE A 1 89 ? -3.411 9.906 -4.039 1.00 94.19 89 PHE A C 1
ATOM 708 O O . PHE A 1 89 ? -3.666 8.719 -4.256 1.00 94.19 89 PHE A O 1
ATOM 715 N N . GLU A 1 90 ? -2.222 10.443 -4.305 1.00 94.06 90 GLU A N 1
ATOM 716 C CA . GLU A 1 90 ? -1.062 9.656 -4.727 1.00 94.06 90 GLU A CA 1
ATOM 717 C C . GLU A 1 90 ? -0.543 8.861 -3.531 1.00 94.06 90 GLU A C 1
ATOM 719 O O . GLU A 1 90 ? -0.128 9.418 -2.517 1.00 94.06 90 GLU A O 1
ATOM 724 N N . ALA A 1 91 ? -0.650 7.543 -3.631 1.00 89.88 91 ALA A N 1
ATOM 725 C CA . ALA A 1 91 ? -0.386 6.603 -2.557 1.00 89.88 91 ALA A CA 1
ATOM 726 C C . ALA A 1 91 ? 1.095 6.191 -2.527 1.00 89.88 91 ALA A C 1
ATOM 728 O O . ALA A 1 91 ? 1.672 6.002 -1.450 1.00 89.88 91 ALA A O 1
ATOM 729 N N . ALA A 1 92 ? 1.706 6.089 -3.708 1.00 85.31 92 ALA A N 1
ATOM 730 C CA . ALA A 1 92 ? 3.129 5.843 -3.875 1.00 85.31 92 ALA A CA 1
ATOM 731 C C . ALA A 1 92 ? 3.972 7.126 -3.745 1.00 85.31 92 ALA A C 1
ATOM 733 O O . ALA A 1 92 ? 3.456 8.240 -3.682 1.00 85.31 92 ALA A O 1
ATOM 734 N N . GLY A 1 93 ? 5.289 6.953 -3.653 1.00 85.88 93 GLY A N 1
ATOM 735 C CA . GLY A 1 93 ? 6.272 8.018 -3.488 1.00 85.88 93 GLY A CA 1
ATOM 736 C C . GLY A 1 93 ? 7.042 7.890 -2.176 1.00 85.88 93 GLY A C 1
ATOM 737 O O . GLY A 1 93 ? 7.339 6.793 -1.701 1.00 85.88 93 GLY A O 1
ATOM 738 N N . SER A 1 94 ? 7.375 9.030 -1.562 1.00 82.62 94 SER A N 1
ATOM 739 C CA . SER A 1 94 ? 8.171 9.065 -0.321 1.00 82.62 94 SER A CA 1
ATOM 740 C C . SER A 1 94 ? 7.521 8.353 0.877 1.00 82.62 94 SER A C 1
ATOM 742 O O . SER A 1 94 ? 8.225 7.964 1.802 1.00 82.62 94 SER A O 1
ATOM 744 N N . SER A 1 95 ? 6.204 8.139 0.853 1.00 83.06 95 SER A N 1
ATOM 745 C CA . SER A 1 95 ? 5.441 7.394 1.866 1.00 83.06 95 SER A CA 1
ATOM 746 C C . SER A 1 95 ? 5.760 5.895 1.894 1.00 83.06 95 SER A C 1
ATOM 748 O O . SER A 1 95 ? 5.743 5.289 2.968 1.00 83.06 95 SER A O 1
ATOM 750 N N . LEU A 1 96 ? 6.075 5.301 0.736 1.00 86.62 96 LEU A N 1
ATOM 751 C CA . LEU A 1 96 ? 6.437 3.884 0.603 1.00 86.62 96 LEU A CA 1
ATOM 752 C C . LEU A 1 96 ? 7.880 3.593 1.029 1.00 86.62 96 LEU A C 1
ATOM 754 O O . LEU A 1 96 ? 8.220 2.440 1.280 1.00 86.62 96 LEU A O 1
ATOM 758 N N . ARG A 1 97 ? 8.726 4.623 1.125 1.00 88.38 97 ARG A N 1
ATOM 759 C CA . ARG A 1 97 ? 10.115 4.472 1.560 1.00 88.38 97 ARG A CA 1
ATOM 760 C C . ARG A 1 97 ? 10.159 4.078 3.042 1.00 88.38 97 ARG A C 1
ATOM 762 O O . ARG A 1 97 ? 9.538 4.763 3.869 1.00 88.38 97 ARG A O 1
ATOM 769 N N . PRO A 1 98 ? 10.813 2.960 3.401 1.00 86.50 98 PRO A N 1
ATOM 770 C CA . PRO A 1 98 ? 10.842 2.493 4.782 1.00 86.50 98 PRO A CA 1
ATOM 771 C C . PRO A 1 98 ? 11.681 3.394 5.694 1.00 86.50 98 PRO A C 1
ATOM 773 O O . PRO A 1 98 ? 11.493 3.359 6.904 1.00 86.50 98 PRO A O 1
ATOM 776 N N . GLU A 1 99 ? 12.551 4.239 5.139 1.00 86.94 99 GLU A N 1
ATOM 777 C CA . GLU A 1 99 ? 13.439 5.125 5.898 1.00 86.94 99 GLU A CA 1
ATOM 778 C C . GLU A 1 99 ? 12.748 6.405 6.411 1.00 86.94 99 GLU A C 1
ATOM 780 O O . GLU A 1 99 ? 13.373 7.220 7.091 1.00 86.94 99 GLU A O 1
ATOM 785 N N . ASN A 1 100 ? 11.472 6.610 6.070 1.00 85.94 100 ASN A N 1
ATOM 786 C CA . ASN A 1 100 ? 10.751 7.867 6.257 1.00 85.94 100 ASN A CA 1
ATOM 787 C C . ASN A 1 100 ? 9.440 7.632 7.013 1.00 85.94 100 ASN A C 1
ATOM 789 O O . ASN A 1 100 ? 8.715 6.695 6.699 1.00 85.94 100 ASN A O 1
ATOM 793 N N . ASP A 1 101 ? 9.015 8.574 7.855 1.00 88.06 101 ASP A N 1
ATOM 794 C CA . ASP A 1 101 ? 7.683 8.544 8.493 1.00 88.06 101 ASP A CA 1
ATOM 795 C C . ASP A 1 101 ? 6.633 9.382 7.743 1.00 88.06 101 ASP A C 1
ATOM 797 O O . ASP A 1 101 ? 5.623 9.815 8.299 1.00 88.06 101 ASP A O 1
ATOM 801 N N . HIS A 1 102 ? 6.867 9.643 6.455 1.00 90.94 102 HIS A N 1
ATOM 802 C CA . HIS A 1 102 ? 5.953 10.437 5.643 1.00 90.94 102 HIS A CA 1
ATOM 803 C C . HIS A 1 102 ? 4.645 9.683 5.388 1.00 90.94 102 HIS A C 1
ATOM 805 O O . HIS A 1 102 ? 4.643 8.517 4.988 1.00 90.94 102 HIS A O 1
ATOM 811 N N . ILE A 1 103 ? 3.527 10.383 5.566 1.00 92.31 103 ILE A N 1
ATOM 812 C CA . ILE A 1 103 ? 2.215 9.935 5.098 1.00 92.31 103 ILE A CA 1
ATOM 813 C C . ILE A 1 103 ? 1.964 10.469 3.680 1.00 92.31 103 ILE A C 1
ATOM 815 O O . ILE A 1 103 ? 2.495 11.529 3.335 1.00 92.31 103 ILE A O 1
ATOM 819 N N . PRO A 1 104 ? 1.155 9.778 2.858 1.00 93.81 104 PRO A N 1
ATOM 820 C CA . PRO A 1 104 ? 0.783 10.277 1.540 1.00 93.81 104 PRO A CA 1
ATOM 821 C C . PRO A 1 104 ? 0.141 11.670 1.609 1.00 93.81 104 PRO A C 1
ATOM 823 O O . PRO A 1 104 ? -0.727 11.934 2.448 1.00 93.81 104 PRO A O 1
ATOM 826 N N . ILE A 1 105 ? 0.561 12.573 0.722 1.00 91.75 105 ILE A N 1
ATOM 827 C CA . ILE A 1 105 ? 0.001 13.926 0.658 1.00 91.75 105 ILE A CA 1
ATOM 828 C C . ILE A 1 105 ? -1.467 13.823 0.249 1.00 91.75 105 ILE A C 1
ATOM 830 O O . ILE A 1 105 ? -1.814 13.145 -0.711 1.00 91.75 105 ILE A O 1
ATOM 834 N N . GLY A 1 106 ? -2.339 14.509 0.983 1.00 92.38 106 GLY A N 1
ATOM 835 C CA . GLY A 1 106 ? -3.771 14.510 0.704 1.00 92.38 106 GLY A CA 1
ATOM 836 C C . GLY A 1 106 ? -4.536 13.296 1.229 1.00 92.38 106 GLY A C 1
ATOM 837 O O . GLY A 1 106 ? -5.735 13.193 0.983 1.00 92.38 106 GLY A O 1
ATOM 838 N N . VAL A 1 107 ? -3.899 12.431 2.027 1.00 94.75 107 VAL A N 1
ATOM 839 C CA . VAL A 1 107 ? -4.560 11.275 2.658 1.00 94.75 107 VAL A CA 1
ATOM 840 C C . VAL A 1 107 ? -5.810 11.668 3.462 1.00 94.75 107 VAL A C 1
ATOM 842 O O . VAL A 1 107 ? -6.798 10.944 3.439 1.00 94.75 107 VAL A O 1
ATOM 845 N N . TYR A 1 108 ? -5.844 12.859 4.072 1.00 95.38 108 TYR A N 1
ATOM 846 C CA . TYR A 1 108 ? -7.017 13.390 4.789 1.00 95.38 108 TYR A CA 1
ATOM 847 C C . TYR A 1 108 ? -7.773 14.503 4.040 1.00 95.38 108 TYR A C 1
ATOM 849 O O . TYR A 1 108 ? -8.632 15.158 4.634 1.00 95.38 108 TYR A O 1
ATOM 857 N N . ASN A 1 109 ? -7.475 14.744 2.757 1.00 95.25 109 ASN A N 1
ATOM 858 C CA . ASN A 1 109 ? -8.186 15.761 1.982 1.00 95.25 109 ASN A CA 1
ATOM 859 C C . ASN A 1 109 ? -9.668 15.409 1.869 1.00 95.25 109 ASN A C 1
ATOM 861 O O . ASN A 1 109 ? -10.039 14.247 1.707 1.00 95.25 109 ASN A O 1
ATOM 865 N N . LYS A 1 110 ? -10.518 16.429 1.918 1.00 92.75 110 LYS A N 1
ATOM 866 C CA . LYS A 1 110 ? -11.956 16.297 1.698 1.00 92.75 110 LYS A CA 1
ATOM 867 C C . LYS A 1 110 ? -12.269 17.032 0.397 1.00 92.75 110 LYS A C 1
ATOM 869 O O . LYS A 1 110 ? -11.824 18.171 0.272 1.00 92.75 110 LYS A O 1
ATOM 874 N N . PRO A 1 111 ? -12.940 16.399 -0.579 1.00 88.25 111 PRO A N 1
ATOM 875 C CA . PRO A 1 111 ? -13.352 17.108 -1.781 1.00 88.25 111 PRO A CA 1
ATOM 876 C C . PRO A 1 111 ? -14.310 18.238 -1.388 1.00 88.25 111 PRO A C 1
ATOM 878 O O . PRO A 1 111 ? -15.126 18.068 -0.475 1.00 88.25 111 PRO A O 1
ATOM 881 N N . ASP A 1 112 ? -14.189 19.388 -2.051 1.00 83.81 112 ASP A N 1
ATOM 882 C CA . ASP A 1 112 ? -15.150 20.476 -1.881 1.00 83.81 112 ASP A CA 1
ATOM 883 C C . ASP A 1 112 ? -16.548 19.978 -2.284 1.00 83.81 112 ASP A C 1
ATOM 885 O O . ASP A 1 112 ? -16.705 19.271 -3.283 1.00 83.81 112 ASP A O 1
ATOM 889 N N . ARG A 1 113 ? -17.536 20.277 -1.435 1.00 64.62 113 ARG A N 1
ATOM 890 C CA . ARG A 1 113 ? -18.934 19.846 -1.582 1.00 64.62 113 ARG A CA 1
ATOM 891 C C . ARG A 1 113 ? -19.660 20.566 -2.709 1.00 64.62 113 ARG A C 1
ATOM 893 O O . ARG A 1 113 ? -19.449 21.791 -2.842 1.00 64.62 113 ARG A O 1
#

Foldseek 3Di:
DQAAWDDWDPPPPDDDDDDPDIDTDGDGDLVAAGFQFDFDDDVPDGTDTDGDADPPAAEADQQRRHPDDYVVPDPDHQHWDAEPLRDIFRRGDPSHHNVDVDGTPCNVPHPDD

Radius of gyration: 16.43 Å; chains: 1; bounding box: 33×38×50 Å

Sequence (113 aa):
MVGDVLELDLSGEGGSNWRKFTRIKVDIDIEQPLLPGIFLPRPKLDDLWVSLKYEKLSIICYTCGLIGHDEKDCNNEIYKLQNPFGAIFEAAGSSLRPENDHIPIGVYNKPDR

Organism: NCBI:txid425828

InterPro domains:
  IPR001878 Zinc finger, CCHC-type [PS50158] (61-74)
  IPR025836 Zinc knuckle CX2CX4HX4C [PF14392] (46-75)
  IPR040256 Uncharacterized protein At4g02000-like [PTHR31286] (2-80)

Secondary structure (DSSP, 8-state):
---EEEEEE---SSSS---SS-EEEEE--TTSPPPSEEEE--TTSPPEEEE----S-S-B-TTT--BSS-STT--SPPPEEE-TTS-EEE-SSTTT-TT--PPPTTTT-----

pLDDT: mean 87.9, std 10.75, range [51.0, 95.5]